Protein AF-A0A957PMR5-F1 (afdb_monomer)

pLDDT: mean 89.46, std 7.11, range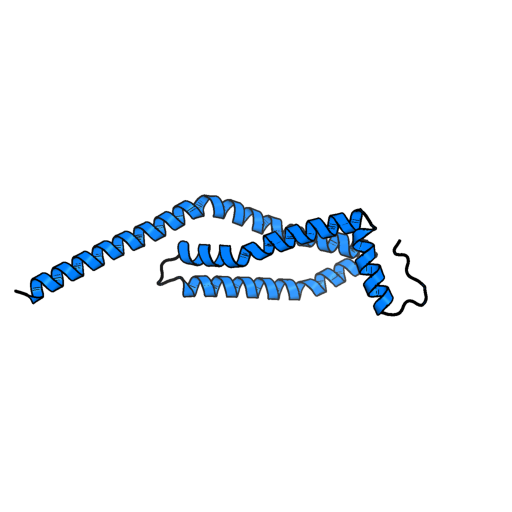 [51.88, 97.06]

Secondary structure (DSSP, 8-state):
-----TT--HHHHHHHHHHHHHH-HHHHHHHHHHHHHHHHHHTHHHHHHHHHHHHS-TTTHHHHHHHHHHHHHHHHHHHHHHHHHHHHHHHHHS-TTHHHHHHHHHHHTTHHHHHHHHHHHHHHHHHHHHHHHHHHHHHHHHHHHHHHHHHHHHT-

Mean predicted aligned error: 7.66 Å

Solvent-accessible surface area (backbone atoms only — not comparable to full-atom values): 8770 Å² total; per-residue (Å²): 129,85,91,69,64,97,80,59,50,73,69,52,51,52,50,50,52,60,52,44,34,77,72,35,70,71,48,34,51,53,49,52,53,48,50,54,51,51,54,58,57,64,53,47,62,64,51,53,53,53,50,51,56,49,54,37,57,82,93,46,35,66,60,53,52,49,50,53,52,50,54,52,50,51,51,51,51,52,51,60,64,45,45,62,57,53,48,54,53,31,63,75,76,33,62,87,71,55,25,57,57,51,51,56,56,57,58,53,55,67,47,52,62,53,49,54,51,49,62,54,46,65,75,47,46,66,60,46,29,51,52,40,48,54,53,52,52,54,52,51,56,50,55,52,51,52,51,54,51,54,53,58,58,73,78,106

Foldseek 3Di:
DQPDDPPDDPVRVVVSVVVCCVVDPVSVVVVVVVVVVVVVVVVCVVVVLVLLVLLDAPVCSVVVVVVVVVVVVVVVVVCVVCVVVLLVVLVVPDDPPVSVVVSVVVVVVVCVVVVVVVVVCVVCSVVSSVVNVVVVVVVVVVVVVVVVVVVVVVVD

Radius of gyration: 26.52 Å; Cα contacts (8 Å, |Δi|>4): 41; chains: 1; bounding box: 53×34×83 Å

Sequence (156 aa):
EFLLPADANKAQLVWATILGVFTHRWVLLAWIVSLLGFGLLSLDVPNRSALLSDLNQPEHRGTVAGMNTLLAGVGLAAGNGLTGLAQTYLLTNFAAPTNYAVGLAVFQLFFIPAGLFYARMIRTTPHDIARARRTLTRRAEQSVTERITDEYIAVK

Structure (mmCIF, N/CA/C/O backbone):
data_AF-A0A957PMR5-F1
#
_entry.id   AF-A0A957PMR5-F1
#
loop_
_atom_site.group_PDB
_atom_site.id
_atom_site.type_symbol
_atom_site.label_atom_id
_atom_site.label_alt_id
_atom_site.label_comp_id
_atom_site.label_asym_id
_atom_site.label_entity_id
_atom_site.label_seq_id
_atom_site.pdbx_PDB_ins_code
_atom_site.Cartn_x
_atom_site.Cartn_y
_atom_site.Cartn_z
_atom_site.occupancy
_atom_site.B_iso_or_equiv
_atom_site.auth_seq_id
_atom_site.auth_comp_id
_atom_site.auth_asym_id
_atom_site.auth_atom_id
_atom_site.pdbx_PDB_model_num
ATOM 1 N N . GLU A 1 1 ? 13.563 11.046 -30.181 1.00 51.88 1 GLU A N 1
ATOM 2 C CA . GLU A 1 1 ? 14.959 10.823 -29.764 1.00 51.88 1 GLU A CA 1
ATOM 3 C C . GLU A 1 1 ? 15.404 12.019 -28.949 1.00 51.88 1 GLU A C 1
ATOM 5 O O . GLU A 1 1 ? 15.106 13.142 -29.343 1.00 51.88 1 GLU A O 1
ATOM 10 N N . PHE A 1 2 ? 16.032 11.786 -27.797 1.00 58.91 2 PHE A N 1
ATOM 11 C CA . PHE A 1 2 ? 16.649 12.863 -27.028 1.00 58.91 2 PHE A CA 1
ATOM 12 C C . PHE A 1 2 ? 17.837 13.397 -27.834 1.00 58.91 2 PHE A C 1
ATOM 14 O O . PHE A 1 2 ? 18.719 12.627 -28.206 1.00 58.91 2 PHE A O 1
ATOM 21 N N . LEU A 1 3 ? 17.851 14.698 -28.121 1.00 57.41 3 LEU A N 1
ATOM 22 C CA . LEU A 1 3 ? 18.981 15.361 -28.770 1.00 57.41 3 LEU A CA 1
ATOM 23 C C . LEU A 1 3 ? 20.125 15.469 -27.757 1.00 57.41 3 LEU A C 1
ATOM 25 O O . LEU A 1 3 ? 20.222 16.448 -27.021 1.00 57.41 3 LEU A O 1
ATOM 29 N N . LEU A 1 4 ? 20.949 14.428 -27.672 1.00 63.91 4 LEU A N 1
ATOM 30 C CA . LEU A 1 4 ? 22.149 14.421 -26.845 1.00 63.91 4 LEU A CA 1
ATOM 31 C C . LEU A 1 4 ? 23.379 14.613 -27.742 1.00 63.91 4 LEU A C 1
ATOM 33 O O . LEU A 1 4 ? 23.613 13.778 -28.617 1.00 63.91 4 LEU A O 1
ATOM 37 N N . PRO A 1 5 ? 24.166 15.689 -27.547 1.00 64.19 5 PRO A N 1
ATOM 38 C CA . PRO A 1 5 ? 25.495 15.804 -28.140 1.00 64.19 5 PRO A CA 1
ATOM 39 C C . PRO A 1 5 ? 26.370 14.619 -27.708 1.00 64.19 5 PRO A C 1
ATOM 41 O O . PRO A 1 5 ? 26.310 14.198 -26.551 1.00 64.19 5 PRO A O 1
ATOM 44 N N . ALA A 1 6 ? 27.184 14.082 -28.620 1.00 68.12 6 ALA A N 1
ATOM 45 C CA . ALA A 1 6 ? 28.028 12.906 -28.370 1.00 68.12 6 ALA A CA 1
ATOM 46 C C . ALA A 1 6 ? 29.094 13.130 -27.270 1.00 68.12 6 ALA A C 1
ATOM 48 O O . ALA A 1 6 ? 29.640 12.174 -26.726 1.00 68.12 6 ALA A O 1
ATOM 49 N N . ASP A 1 7 ? 29.354 14.389 -26.926 1.00 77.00 7 ASP A N 1
ATOM 50 C CA . ASP A 1 7 ? 30.342 14.910 -25.982 1.00 77.00 7 ASP A CA 1
ATOM 51 C C . ASP A 1 7 ? 29.705 15.619 -24.764 1.00 77.00 7 ASP A C 1
ATOM 53 O O . ASP A 1 7 ? 30.360 16.387 -24.057 1.00 77.00 7 ASP A O 1
ATOM 57 N N . ALA A 1 8 ? 28.420 15.360 -24.488 1.00 76.56 8 ALA A N 1
ATOM 58 C CA . ALA A 1 8 ? 27.688 16.031 -23.418 1.00 76.56 8 ALA A CA 1
ATOM 59 C C . ALA A 1 8 ? 28.270 15.757 -22.016 1.00 76.56 8 ALA A C 1
ATOM 61 O O . ALA A 1 8 ? 28.356 14.617 -21.552 1.00 76.56 8 ALA A O 1
ATOM 62 N N . ASN A 1 9 ? 28.582 16.826 -21.277 1.00 86.06 9 ASN A N 1
ATOM 63 C CA . ASN A 1 9 ? 28.934 16.729 -19.860 1.00 86.06 9 ASN A CA 1
ATOM 64 C C . ASN A 1 9 ? 27.691 16.364 -19.017 1.00 86.06 9 ASN A C 1
ATOM 66 O O . ASN A 1 9 ? 26.553 16.641 -19.399 1.00 86.06 9 ASN A O 1
ATOM 70 N N . LYS A 1 10 ? 27.886 15.807 -17.814 1.00 85.38 10 LYS A N 1
ATOM 71 C CA . LYS A 1 10 ? 26.819 15.371 -16.890 1.00 85.38 10 LYS A CA 1
ATOM 72 C C . LYS A 1 10 ? 25.743 16.439 -16.669 1.00 85.38 10 LYS A C 1
ATOM 74 O O . LYS A 1 10 ? 24.560 16.119 -16.649 1.00 85.38 10 LYS A O 1
ATOM 79 N N . ALA A 1 11 ? 26.140 17.707 -16.546 1.00 86.19 11 ALA A N 1
ATOM 80 C CA . ALA A 1 11 ? 25.206 18.821 -16.379 1.00 86.19 11 ALA A CA 1
ATOM 81 C C . ALA A 1 11 ? 24.303 19.025 -17.609 1.00 86.19 11 ALA A C 1
ATOM 83 O O . ALA A 1 11 ? 23.101 19.240 -17.468 1.00 86.19 11 ALA A O 1
ATOM 84 N N . GLN A 1 12 ? 24.865 18.901 -18.814 1.00 85.62 12 GLN A N 1
ATOM 85 C CA . GLN A 1 12 ? 24.111 19.000 -20.065 1.00 85.62 12 GLN A CA 1
ATOM 86 C C . GLN A 1 12 ? 23.160 17.811 -20.224 1.00 85.62 12 GLN A C 1
ATOM 88 O O . GLN A 1 12 ? 22.021 18.006 -20.632 1.00 85.62 12 GLN A O 1
ATOM 93 N N . LEU A 1 13 ? 23.585 16.607 -19.826 1.00 83.81 13 LEU A N 1
ATOM 94 C CA . LEU A 1 13 ? 22.738 15.412 -19.826 1.00 83.81 13 LEU A CA 1
ATOM 95 C C . LEU A 1 13 ? 21.521 15.578 -18.900 1.00 83.81 13 LEU A C 1
ATOM 97 O O . LEU A 1 13 ? 20.390 15.296 -19.297 1.00 83.81 13 LEU A O 1
ATOM 101 N N . VAL A 1 14 ? 21.740 16.072 -17.676 1.00 87.44 14 VAL A N 1
ATOM 102 C CA . VAL A 1 14 ? 20.664 16.341 -16.709 1.00 87.44 14 VAL A CA 1
ATOM 103 C C . VAL A 1 14 ? 19.693 17.378 -17.267 1.00 87.44 14 VAL A C 1
ATOM 105 O O . VAL A 1 14 ? 18.486 17.145 -17.276 1.00 87.44 14 VAL A O 1
ATOM 108 N N . TRP A 1 15 ? 20.207 18.494 -17.788 1.00 88.00 15 TRP A N 1
ATOM 109 C CA . TRP A 1 15 ? 19.365 19.560 -18.325 1.00 88.00 15 TRP A CA 1
ATOM 110 C C . TRP A 1 15 ? 18.567 19.117 -19.556 1.00 88.00 15 TRP A C 1
ATOM 112 O O . TRP A 1 15 ? 17.364 19.364 -19.635 1.00 88.00 15 TRP A O 1
ATOM 122 N N . ALA A 1 16 ? 19.202 18.390 -20.479 1.00 85.56 16 ALA A N 1
ATOM 123 C CA . ALA A 1 16 ? 18.539 17.812 -21.643 1.00 85.56 16 ALA A CA 1
ATOM 124 C C . ALA A 1 16 ? 17.449 16.808 -21.240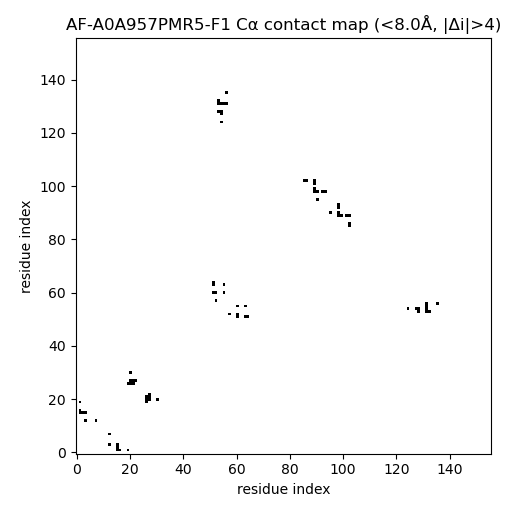 1.00 85.56 16 ALA A C 1
ATOM 126 O O . ALA A 1 16 ? 16.387 16.773 -21.860 1.00 85.56 16 ALA A O 1
ATOM 127 N N . THR A 1 17 ? 17.673 16.038 -20.170 1.00 84.56 17 THR A N 1
ATOM 128 C CA . THR A 1 17 ? 16.670 15.110 -19.631 1.00 84.56 17 THR A CA 1
ATOM 129 C C . THR A 1 17 ? 15.464 15.863 -19.073 1.00 84.56 17 THR A C 1
ATOM 131 O O . THR A 1 17 ? 14.332 15.542 -19.428 1.00 84.56 17 THR A O 1
ATOM 134 N N . ILE A 1 18 ? 15.697 16.900 -18.259 1.00 87.50 18 ILE A N 1
ATOM 135 C CA . ILE A 1 18 ? 14.636 17.738 -17.675 1.00 87.50 18 ILE A CA 1
ATOM 136 C C . ILE A 1 18 ? 13.812 18.407 -18.776 1.00 87.50 18 ILE A C 1
ATOM 138 O O . ILE A 1 18 ? 12.589 18.299 -18.779 1.00 87.50 18 ILE A O 1
ATOM 142 N N . LEU A 1 19 ? 14.468 19.060 -19.738 1.00 87.62 19 LEU A N 1
ATOM 143 C CA . LEU A 1 19 ? 13.774 19.698 -20.856 1.00 87.62 19 LEU A CA 1
ATOM 144 C C . LEU A 1 19 ? 13.020 18.679 -21.716 1.00 87.62 19 LEU A C 1
ATOM 146 O O . LEU A 1 19 ? 11.903 18.952 -22.153 1.00 87.62 19 LEU A O 1
ATOM 150 N N . GLY A 1 20 ? 13.596 17.493 -21.916 1.00 85.50 20 GLY A N 1
ATOM 151 C CA . GLY A 1 20 ? 12.980 16.416 -22.684 1.00 85.50 20 GLY A CA 1
ATOM 152 C C . GLY A 1 20 ? 11.653 15.914 -22.116 1.00 85.50 20 GLY A C 1
ATOM 153 O O . GLY A 1 20 ? 10.801 15.462 -22.881 1.00 85.50 20 GLY A O 1
ATOM 154 N N . VAL A 1 21 ? 11.429 16.054 -20.803 1.00 87.50 21 VAL A N 1
ATOM 155 C CA . VAL A 1 21 ? 10.124 15.769 -20.184 1.00 87.50 21 VAL A CA 1
ATOM 156 C C . VAL A 1 21 ? 9.036 16.682 -20.748 1.00 87.50 21 VAL A C 1
ATOM 158 O O . VAL A 1 21 ? 7.930 16.218 -21.011 1.00 87.50 21 VAL A O 1
ATOM 161 N N . PHE A 1 22 ? 9.347 17.959 -20.979 1.00 88.12 22 PHE A N 1
ATOM 162 C CA . PHE A 1 22 ? 8.376 18.954 -21.443 1.00 88.12 22 PHE A CA 1
ATOM 163 C C . PHE A 1 22 ? 8.227 19.001 -22.968 1.00 88.12 22 PHE A C 1
ATOM 165 O O . PHE A 1 22 ? 7.192 19.437 -23.467 1.00 88.12 22 PHE A O 1
ATOM 172 N N . THR A 1 23 ? 9.228 18.546 -23.725 1.00 87.62 23 THR A N 1
ATOM 173 C CA . THR A 1 23 ? 9.193 18.573 -25.197 1.00 87.62 23 THR A CA 1
ATOM 174 C C . THR A 1 23 ? 8.584 17.310 -25.809 1.00 87.62 23 THR A C 1
ATOM 176 O O . THR A 1 23 ? 7.966 17.377 -26.875 1.00 87.62 23 THR A O 1
ATOM 179 N N . HIS A 1 24 ? 8.691 16.154 -25.147 1.00 87.44 24 HIS A N 1
ATOM 180 C CA . HIS A 1 24 ? 8.120 14.900 -25.638 1.00 87.44 24 HIS A CA 1
ATOM 181 C C . HIS A 1 24 ? 6.749 14.604 -25.020 1.00 87.44 24 HIS A C 1
ATOM 183 O O . HIS A 1 24 ? 6.640 14.260 -23.847 1.00 87.44 24 HIS A O 1
ATOM 189 N N . ARG A 1 25 ? 5.692 14.632 -25.849 1.00 89.62 25 ARG A N 1
ATOM 190 C CA . ARG A 1 25 ? 4.285 14.442 -25.427 1.00 89.62 25 ARG A CA 1
ATOM 191 C C . ARG A 1 25 ? 4.052 13.188 -24.576 1.00 89.62 25 ARG A C 1
ATOM 193 O O . ARG A 1 25 ? 3.360 13.257 -23.569 1.00 89.62 25 ARG A O 1
ATOM 200 N N . TRP A 1 26 ? 4.640 12.055 -24.958 1.00 87.31 26 TRP A N 1
ATOM 201 C CA . TRP A 1 26 ? 4.498 10.799 -24.212 1.00 87.31 26 TRP A CA 1
ATOM 202 C C . TRP A 1 26 ? 5.185 10.835 -22.844 1.00 87.31 26 TRP A C 1
ATOM 204 O O . TRP A 1 26 ? 4.637 10.318 -21.874 1.00 87.31 26 TRP A O 1
ATOM 214 N N . VAL A 1 27 ? 6.352 11.479 -22.753 1.00 87.50 27 VAL A N 1
ATOM 215 C CA . VAL A 1 27 ? 7.092 11.624 -21.491 1.00 87.50 27 VAL A CA 1
ATOM 216 C C . VAL A 1 27 ? 6.361 12.592 -20.565 1.00 87.50 27 VAL A C 1
ATOM 218 O O . VAL A 1 27 ? 6.204 12.295 -19.384 1.00 87.50 27 VAL A O 1
ATOM 221 N N . LEU A 1 28 ? 5.827 13.689 -21.107 1.00 89.75 28 LEU A N 1
ATOM 222 C CA . LEU A 1 28 ? 4.995 14.631 -20.364 1.00 89.75 28 LEU A CA 1
ATOM 223 C C . LEU A 1 28 ? 3.752 13.948 -19.778 1.00 89.75 28 LEU A C 1
ATOM 225 O O . LEU A 1 28 ? 3.452 14.126 -18.601 1.00 89.75 28 LEU A O 1
ATOM 229 N N . LEU A 1 29 ? 3.048 13.135 -20.575 1.00 92.62 29 LEU A N 1
ATOM 230 C CA . LEU A 1 29 ? 1.892 12.368 -20.101 1.00 92.62 29 LEU A CA 1
ATOM 231 C C . LEU A 1 29 ? 2.278 11.402 -18.975 1.00 92.62 29 LEU A C 1
ATOM 233 O O . LEU A 1 29 ? 1.623 11.390 -17.934 1.00 92.62 29 LEU A O 1
ATOM 237 N N . ALA A 1 30 ? 3.355 10.632 -19.151 1.00 89.62 30 ALA A N 1
ATOM 238 C CA . ALA A 1 30 ? 3.851 9.726 -18.117 1.00 89.62 30 ALA A CA 1
ATOM 239 C C . ALA A 1 30 ? 4.243 10.475 -16.832 1.00 89.62 30 ALA A C 1
ATOM 241 O O . ALA A 1 30 ? 3.969 9.998 -15.730 1.00 89.62 30 ALA A O 1
ATOM 242 N N . TRP A 1 31 ? 4.831 11.667 -16.960 1.00 92.31 31 TRP A N 1
ATOM 243 C CA . TRP A 1 31 ? 5.182 12.525 -15.832 1.00 92.31 31 TRP A CA 1
ATOM 244 C C . TRP A 1 31 ? 3.945 13.047 -15.091 1.00 92.31 31 TRP A C 1
ATOM 246 O O . TRP A 1 31 ? 3.888 12.932 -13.870 1.00 92.31 31 TRP A O 1
ATOM 256 N N . ILE A 1 32 ? 2.919 13.528 -15.802 1.00 95.19 32 ILE A N 1
ATOM 257 C CA . ILE A 1 32 ? 1.649 13.964 -15.193 1.00 95.19 32 ILE A CA 1
ATOM 258 C C . ILE A 1 32 ? 0.982 12.802 -14.447 1.00 95.19 32 ILE A C 1
ATOM 260 O O . ILE A 1 32 ? 0.580 12.958 -13.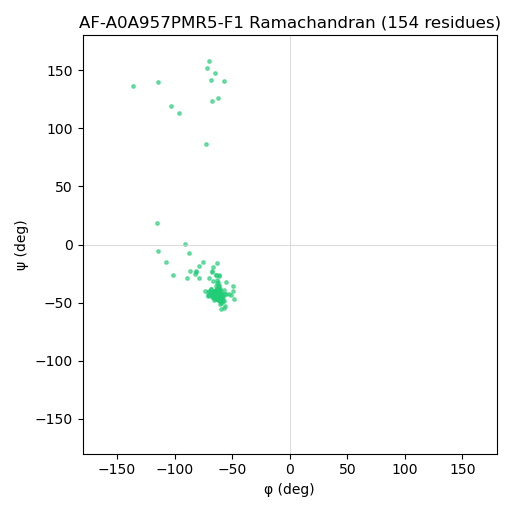296 1.00 95.19 32 ILE A O 1
ATOM 264 N N . VAL A 1 33 ? 0.898 11.622 -15.069 1.00 93.81 33 VAL A N 1
ATOM 265 C CA . VAL A 1 33 ? 0.339 10.422 -14.424 1.00 93.81 33 VAL A CA 1
ATOM 266 C C . VAL A 1 33 ? 1.142 10.051 -13.177 1.00 93.81 33 VAL A C 1
ATOM 268 O O . VAL A 1 33 ? 0.554 9.742 -12.143 1.00 93.81 33 VAL A O 1
ATOM 271 N N . SER A 1 34 ? 2.472 10.136 -13.244 1.00 91.69 34 SER A N 1
ATOM 272 C CA . SER A 1 34 ? 3.346 9.865 -12.100 1.00 91.69 34 SER A CA 1
ATOM 273 C C . SER A 1 34 ? 3.140 10.873 -10.969 1.00 91.69 34 SER A C 1
ATOM 275 O O . SER A 1 34 ? 3.086 10.470 -9.811 1.00 91.69 34 SER A O 1
ATOM 277 N N . LEU A 1 35 ? 2.963 12.162 -11.278 1.00 94.06 35 LEU A N 1
ATOM 278 C CA . LEU A 1 35 ? 2.650 13.191 -10.283 1.00 94.06 35 LEU A CA 1
ATOM 279 C C . LEU A 1 35 ? 1.313 12.931 -9.590 1.00 94.06 35 LEU A C 1
ATOM 281 O O . LEU A 1 35 ? 1.235 13.007 -8.366 1.00 94.06 35 LEU A O 1
ATOM 285 N N . LEU A 1 36 ? 0.272 12.602 -10.358 1.00 95.00 36 LEU A N 1
ATOM 286 C CA . LEU A 1 36 ? -1.039 12.264 -9.805 1.00 95.00 36 LEU A CA 1
ATOM 287 C C . LEU A 1 36 ? -0.955 11.012 -8.926 1.00 95.00 36 LEU A C 1
ATOM 289 O O . LEU A 1 36 ? -1.460 11.011 -7.806 1.00 95.00 36 LEU A O 1
ATOM 293 N N . GLY A 1 37 ? -0.270 9.971 -9.405 1.00 91.25 37 GLY A N 1
ATOM 294 C CA . GLY A 1 37 ? -0.033 8.747 -8.645 1.00 91.25 37 GLY A CA 1
ATOM 295 C C . GLY A 1 37 ? 0.720 9.013 -7.342 1.00 91.25 37 GLY A C 1
ATOM 296 O O . GLY A 1 37 ? 0.310 8.537 -6.287 1.00 91.25 37 GLY A O 1
ATOM 297 N N . PHE A 1 38 ? 1.770 9.834 -7.384 1.00 92.25 38 PHE A N 1
ATOM 298 C CA . PHE A 1 38 ? 2.532 10.218 -6.198 1.00 92.25 38 PHE A CA 1
ATOM 299 C C . PHE A 1 38 ? 1.692 11.039 -5.211 1.00 92.25 38 PHE A C 1
ATOM 301 O O . PHE A 1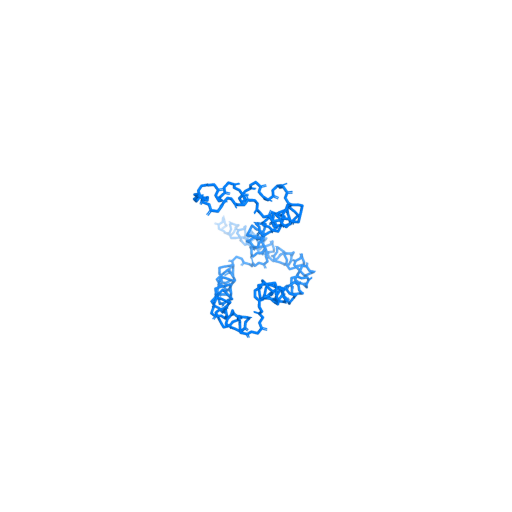 38 ? 1.737 10.798 -4.005 1.00 92.25 38 PHE A O 1
ATOM 308 N N . GLY A 1 39 ? 0.864 11.953 -5.722 1.00 92.00 39 GLY A N 1
ATOM 309 C CA . GLY A 1 39 ? -0.114 12.688 -4.926 1.00 92.00 39 GLY A CA 1
ATOM 310 C C . GLY A 1 39 ? -1.069 11.747 -4.188 1.00 92.00 39 GLY A C 1
ATOM 311 O O . GLY A 1 39 ? -1.222 11.865 -2.976 1.00 92.00 39 GLY A O 1
ATOM 312 N N . LEU A 1 40 ? -1.642 10.759 -4.880 1.00 89.81 40 LEU A N 1
ATOM 313 C CA . LEU A 1 40 ? -2.530 9.760 -4.272 1.00 89.81 40 LEU A CA 1
ATOM 314 C C . LEU A 1 40 ? -1.819 8.900 -3.221 1.00 89.81 40 LEU A C 1
ATOM 316 O O . LEU A 1 40 ? -2.376 8.667 -2.152 1.00 89.81 40 LEU A O 1
ATOM 320 N N . LEU A 1 41 ? -0.581 8.475 -3.488 1.00 89.94 41 LEU A N 1
ATOM 321 C CA . LEU A 1 41 ? 0.227 7.721 -2.526 1.00 89.94 41 LEU A CA 1
ATOM 322 C C . LEU A 1 41 ? 0.515 8.531 -1.257 1.00 89.94 41 LEU A C 1
ATOM 324 O O . LEU A 1 41 ? 0.512 7.976 -0.162 1.00 89.94 41 LEU A O 1
ATOM 328 N N . SER A 1 42 ? 0.711 9.847 -1.377 1.00 89.81 42 SER A N 1
ATOM 329 C CA . SER A 1 42 ? 0.956 10.711 -0.215 1.00 89.81 42 SER A CA 1
ATOM 330 C C . SER A 1 42 ? -0.230 10.778 0.757 1.00 89.81 42 SER A C 1
ATOM 332 O O . SER A 1 42 ? -0.034 10.986 1.955 1.00 89.81 42 SER A O 1
ATOM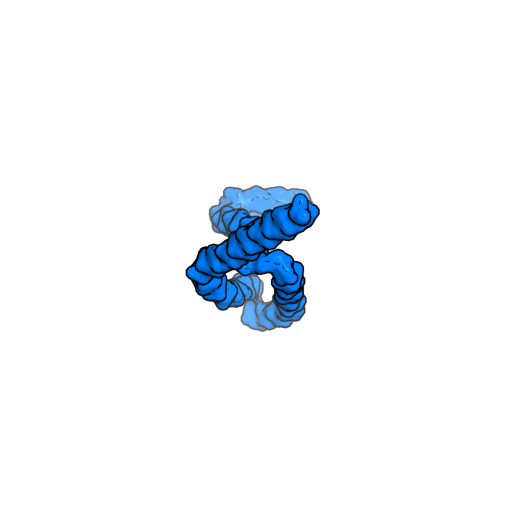 334 N N . LEU A 1 43 ? -1.454 10.546 0.267 1.00 90.75 43 LEU A N 1
ATOM 335 C CA . LEU A 1 43 ? -2.670 10.553 1.083 1.00 90.75 43 LEU A CA 1
ATOM 336 C C . LEU A 1 43 ? -2.820 9.289 1.943 1.00 90.75 43 LEU A C 1
ATOM 338 O O . LEU A 1 43 ? -3.622 9.285 2.878 1.00 90.75 43 LEU A O 1
ATOM 342 N N . ASP A 1 44 ? -2.067 8.223 1.662 1.00 88.69 44 ASP A N 1
ATOM 343 C CA . ASP A 1 44 ? -2.172 6.952 2.386 1.00 88.69 44 ASP A CA 1
ATOM 344 C C . ASP A 1 44 ? -1.771 7.088 3.859 1.00 88.69 44 ASP A C 1
ATOM 346 O O . ASP A 1 44 ? -2.500 6.662 4.754 1.00 88.69 44 ASP A O 1
ATOM 350 N N . VAL A 1 45 ? -0.638 7.742 4.129 1.00 87.62 45 VAL A N 1
ATOM 351 C CA . VAL A 1 45 ? -0.069 7.849 5.480 1.00 87.62 45 VAL A CA 1
ATOM 352 C C . VAL A 1 45 ? -1.046 8.477 6.489 1.00 87.62 45 VAL A C 1
ATOM 354 O O . VAL A 1 45 ? -1.305 7.835 7.516 1.00 87.62 45 VAL A O 1
ATOM 357 N N . PRO A 1 46 ? -1.620 9.678 6.251 1.00 89.31 46 PRO A N 1
ATOM 358 C CA . PRO A 1 46 ? -2.569 10.268 7.194 1.00 89.31 46 PRO A CA 1
ATOM 359 C C . PRO A 1 46 ? -3.866 9.454 7.306 1.00 89.31 46 PRO A C 1
ATOM 361 O O . PRO A 1 46 ? -4.354 9.235 8.417 1.00 89.31 46 PRO A O 1
ATOM 364 N N . ASN A 1 47 ? -4.394 8.941 6.191 1.00 92.19 47 ASN A N 1
ATOM 365 C CA . ASN A 1 47 ? -5.654 8.195 6.181 1.00 92.19 47 ASN A CA 1
ATOM 366 C C . ASN A 1 47 ? -5.548 6.868 6.935 1.00 92.19 47 ASN A C 1
ATOM 368 O O . ASN A 1 47 ? -6.424 6.527 7.729 1.00 92.19 47 ASN A O 1
ATOM 372 N N . ARG A 1 48 ? -4.456 6.129 6.735 1.00 90.19 48 ARG A N 1
ATOM 373 C CA . ARG A 1 48 ? -4.209 4.860 7.422 1.00 90.19 48 ARG A CA 1
ATOM 374 C C . ARG A 1 48 ? -4.063 5.055 8.929 1.00 90.19 48 ARG A C 1
ATOM 376 O O . ARG A 1 48 ? -4.594 4.251 9.692 1.00 90.19 48 ARG A O 1
ATOM 383 N N . SER A 1 49 ? -3.384 6.121 9.359 1.00 90.00 49 SER A N 1
ATOM 384 C CA . SER A 1 49 ? -3.245 6.450 10.784 1.00 90.00 49 SER A CA 1
ATOM 385 C C . SER A 1 49 ? -4.608 6.717 11.435 1.00 90.00 49 SER A C 1
ATOM 387 O O . SER A 1 49 ? -4.935 6.109 12.455 1.00 90.00 49 SER A O 1
ATOM 389 N N . ALA A 1 50 ? -5.443 7.540 10.791 1.00 92.06 50 ALA A N 1
ATOM 390 C CA . ALA A 1 50 ? -6.792 7.844 11.266 1.00 92.06 50 ALA A CA 1
ATOM 391 C C . ALA A 1 50 ? -7.701 6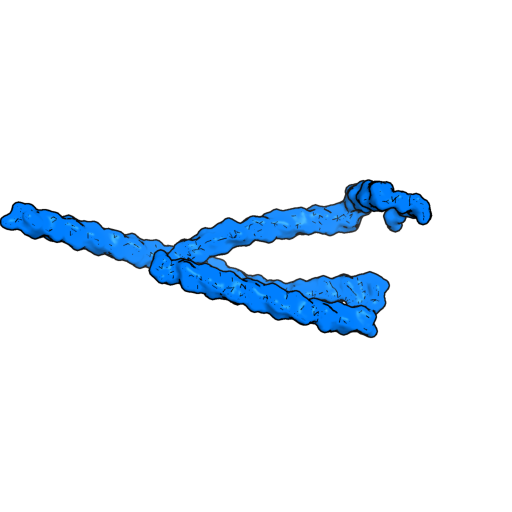.602 11.298 1.00 92.06 50 ALA A C 1
ATOM 393 O O . ALA A 1 50 ? -8.419 6.372 12.269 1.00 92.06 50 ALA A O 1
ATOM 394 N N . LEU A 1 51 ? -7.645 5.755 10.266 1.00 92.38 51 LEU A N 1
ATOM 395 C CA . LEU A 1 51 ? -8.418 4.511 10.229 1.00 92.38 51 LEU A CA 1
ATOM 396 C C . LEU A 1 51 ? -8.019 3.557 11.358 1.00 92.38 51 LEU A C 1
ATOM 398 O O . LEU A 1 51 ? -8.885 2.988 12.021 1.00 92.38 51 LEU A O 1
ATOM 402 N N . LEU A 1 52 ? -6.718 3.405 11.616 1.00 91.75 52 LEU A N 1
ATOM 403 C CA . LEU A 1 52 ? -6.225 2.552 12.696 1.00 91.75 52 LEU A CA 1
ATOM 404 C C . LEU A 1 52 ? -6.656 3.055 14.079 1.00 91.75 52 LEU A C 1
ATOM 406 O O . LEU A 1 52 ? -6.952 2.230 14.947 1.00 91.75 52 LEU A O 1
ATOM 410 N N . SER A 1 53 ? -6.727 4.371 14.300 1.00 91.94 53 SER A N 1
ATOM 411 C CA . SER A 1 53 ? -7.219 4.917 15.568 1.00 91.94 53 SER A CA 1
ATOM 412 C C . SER A 1 53 ? -8.732 4.784 15.727 1.00 91.94 53 SER A C 1
ATOM 414 O O . SER A 1 53 ? -9.199 4.467 16.823 1.00 91.94 53 SER A O 1
ATOM 416 N N . ASP A 1 54 ? -9.494 5.005 14.657 1.00 93.75 54 ASP A N 1
ATOM 417 C CA . ASP A 1 54 ? -10.958 5.050 14.713 1.00 93.75 54 ASP A CA 1
ATOM 418 C C . ASP A 1 54 ? -11.601 3.661 14.763 1.00 93.75 54 ASP A C 1
ATOM 420 O O . ASP A 1 54 ? -12.672 3.502 15.351 1.00 93.75 54 ASP A O 1
ATOM 424 N N . LEU A 1 55 ? -10.948 2.646 14.190 1.00 93.50 55 LEU A N 1
ATOM 425 C CA . LEU A 1 55 ? -11.452 1.270 14.179 1.00 93.50 55 LEU A CA 1
ATOM 426 C C . LEU A 1 55 ? -11.171 0.500 15.473 1.00 93.50 55 LEU A C 1
ATOM 428 O O . LEU A 1 55 ? -11.876 -0.460 15.779 1.00 93.50 55 LEU A O 1
ATOM 432 N N . ASN A 1 56 ? -10.152 0.898 16.236 1.00 93.38 56 ASN A N 1
ATOM 433 C CA . ASN A 1 56 ? -9.652 0.106 17.357 1.00 93.38 56 ASN A CA 1
ATOM 434 C C . ASN A 1 56 ? -9.884 0.794 18.703 1.00 93.38 56 ASN A C 1
ATOM 436 O O . ASN A 1 56 ? -9.673 2.003 18.859 1.00 93.38 56 ASN A O 1
ATOM 440 N N . GLN A 1 57 ? -10.259 -0.005 19.707 1.00 91.94 57 GLN A N 1
ATOM 441 C CA . GLN A 1 57 ? -10.345 0.481 21.082 1.00 91.94 57 GLN A CA 1
ATOM 442 C C . GLN A 1 57 ? -8.948 0.868 21.601 1.00 91.94 57 GLN A C 1
ATOM 444 O O . GLN A 1 57 ? -7.965 0.236 21.192 1.00 91.94 57 GLN A O 1
ATOM 449 N N . PRO A 1 58 ? -8.836 1.886 22.476 1.00 89.44 58 PRO A N 1
ATOM 450 C CA . PRO A 1 58 ? -7.556 2.388 22.975 1.00 89.44 58 PRO A CA 1
ATOM 451 C C . PRO A 1 58 ? -6.608 1.300 23.488 1.00 89.44 58 PRO A C 1
ATOM 453 O O . PRO A 1 58 ? -5.407 1.382 23.249 1.00 89.44 58 PRO A O 1
ATOM 456 N N . GLU A 1 59 ? -7.154 0.253 24.106 1.00 91.94 59 GLU A N 1
ATOM 457 C CA . GLU A 1 59 ? -6.422 -0.857 24.717 1.00 91.94 59 GLU A CA 1
ATOM 458 C C . GLU A 1 59 ? -5.684 -1.729 23.685 1.00 91.94 59 GLU A C 1
ATOM 460 O O . GLU A 1 59 ? -4.700 -2.385 24.016 1.00 91.94 59 GLU A O 1
ATOM 465 N N . HIS A 1 60 ? -6.125 -1.730 22.421 1.00 93.00 60 HIS A N 1
ATOM 466 C CA . HIS A 1 60 ? -5.565 -2.574 21.358 1.00 93.00 60 HIS A CA 1
ATOM 467 C C . HIS A 1 60 ? -4.863 -1.789 20.241 1.00 93.00 60 HIS A C 1
ATOM 469 O O . HIS A 1 60 ? -4.233 -2.395 19.370 1.00 93.00 60 HIS A O 1
ATOM 475 N N . ARG A 1 61 ? -4.920 -0.448 20.255 1.00 90.44 61 ARG A N 1
ATOM 476 C CA . ARG A 1 61 ? -4.346 0.404 19.192 1.00 90.44 61 ARG A CA 1
ATOM 477 C C . ARG A 1 61 ? -2.862 0.130 18.946 1.00 90.44 61 ARG A C 1
ATOM 479 O O . ARG A 1 61 ? -2.450 0.032 17.793 1.00 90.44 61 ARG A O 1
ATOM 486 N N . GLY A 1 62 ? -2.076 -0.045 20.011 1.00 90.25 62 GLY A N 1
ATOM 487 C CA . GLY A 1 62 ? -0.639 -0.327 19.913 1.00 90.25 62 GLY A CA 1
ATOM 488 C C . GLY A 1 62 ? -0.335 -1.672 19.249 1.00 90.25 62 GLY A C 1
ATOM 489 O O . GLY A 1 62 ? 0.510 -1.747 18.359 1.00 90.25 62 GLY A O 1
ATOM 490 N N . THR A 1 63 ? -1.066 -2.727 19.616 1.00 94.38 63 THR A N 1
ATOM 491 C CA . THR A 1 63 ? -0.891 -4.069 19.039 1.00 94.38 63 THR A CA 1
ATOM 492 C C . THR A 1 63 ? -1.241 -4.091 17.556 1.00 94.38 63 THR A C 1
ATOM 494 O O . THR A 1 63 ? -0.481 -4.635 16.756 1.00 94.38 63 THR A O 1
ATOM 497 N N . VAL A 1 64 ? -2.358 -3.468 17.168 1.00 94.00 64 VAL A N 1
ATOM 498 C CA . VAL A 1 64 ? -2.771 -3.415 15.758 1.00 94.00 64 VAL A CA 1
ATOM 499 C C . VAL A 1 64 ? -1.792 -2.576 14.935 1.00 94.00 64 VAL A C 1
ATOM 501 O O . VAL A 1 64 ? -1.411 -2.988 13.840 1.00 94.00 64 VAL A O 1
ATOM 504 N N . ALA A 1 65 ? -1.311 -1.448 15.470 1.00 92.00 65 ALA A N 1
ATOM 505 C CA . ALA A 1 65 ? -0.275 -0.649 14.819 1.00 92.00 65 ALA A CA 1
ATOM 506 C C . ALA A 1 65 ? 1.026 -1.448 14.619 1.00 92.00 65 ALA A C 1
ATOM 508 O O . ALA A 1 65 ? 1.592 -1.431 13.524 1.00 92.00 65 ALA A O 1
ATOM 509 N N . GLY A 1 66 ? 1.462 -2.196 15.638 1.00 94.12 66 GLY A N 1
ATOM 510 C CA . GLY A 1 66 ? 2.627 -3.080 15.561 1.00 94.12 66 GLY A CA 1
ATOM 511 C C . GLY A 1 66 ? 2.463 -4.189 14.520 1.00 94.12 66 GLY A C 1
ATOM 512 O O . GLY A 1 66 ? 3.358 -4.394 13.703 1.00 94.12 66 GLY A O 1
ATOM 513 N N . MET A 1 67 ? 1.301 -4.849 14.485 1.00 96.00 67 MET A N 1
ATOM 514 C CA . MET A 1 67 ? 0.984 -5.878 13.488 1.00 96.00 67 MET A CA 1
ATOM 515 C C . MET A 1 67 ? 1.026 -5.317 12.063 1.00 96.00 67 MET A C 1
ATOM 517 O O . MET A 1 67 ? 1.604 -5.922 11.164 1.00 96.00 67 MET A O 1
ATOM 521 N N . ASN A 1 68 ? 0.461 -4.128 11.859 1.00 92.88 68 ASN A N 1
ATOM 522 C CA . ASN A 1 68 ? 0.500 -3.437 10.576 1.00 92.88 68 ASN A CA 1
ATOM 523 C C . ASN A 1 68 ? 1.944 -3.122 10.136 1.00 92.88 68 ASN A C 1
ATOM 525 O O . ASN A 1 68 ? 2.295 -3.359 8.982 1.00 92.88 68 ASN A O 1
ATOM 529 N N . THR 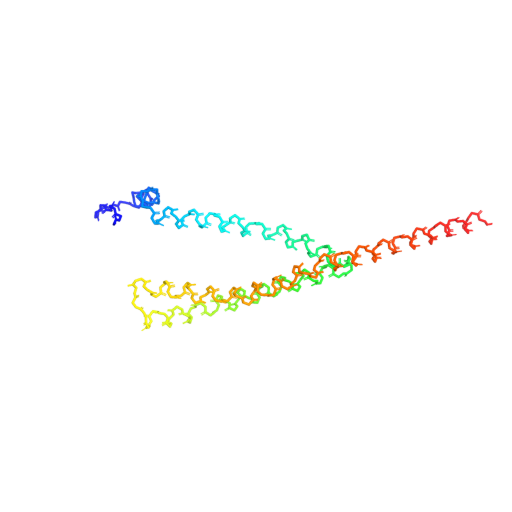A 1 69 ? 2.804 -2.656 11.046 1.00 94.62 69 THR A N 1
ATOM 530 C CA . THR A 1 69 ? 4.227 -2.418 10.741 1.00 94.62 69 THR A CA 1
ATOM 531 C C . THR A 1 69 ? 4.972 -3.717 10.437 1.00 94.62 69 THR A C 1
ATOM 533 O O . THR A 1 69 ? 5.756 -3.760 9.491 1.00 94.62 69 THR A O 1
ATOM 536 N N . LEU A 1 70 ? 4.706 -4.787 11.191 1.00 97.06 70 LEU A N 1
ATOM 537 C CA . LEU A 1 70 ? 5.305 -6.100 10.962 1.00 97.06 70 LEU A CA 1
ATOM 538 C C . LEU A 1 70 ? 4.952 -6.636 9.571 1.00 97.06 70 LEU A C 1
ATOM 540 O O . LEU A 1 70 ? 5.845 -7.007 8.814 1.00 97.06 70 LEU A O 1
ATOM 544 N N . LEU A 1 71 ? 3.666 -6.636 9.215 1.00 95.19 71 LEU A N 1
ATOM 545 C CA . LEU A 1 71 ? 3.195 -7.108 7.911 1.00 95.19 71 LEU A CA 1
ATOM 546 C C . LEU A 1 71 ? 3.772 -6.275 6.761 1.00 95.19 71 LEU A C 1
ATOM 548 O O . LEU A 1 71 ? 4.197 -6.840 5.754 1.00 95.19 71 LEU A O 1
ATOM 552 N N . ALA A 1 72 ? 3.853 -4.951 6.925 1.00 92.75 72 ALA A N 1
ATOM 553 C CA . ALA A 1 72 ? 4.507 -4.080 5.951 1.00 92.75 72 ALA A CA 1
ATOM 554 C C . ALA A 1 72 ? 5.999 -4.420 5.793 1.00 92.75 72 ALA A C 1
ATOM 556 O O . ALA A 1 72 ? 6.496 -4.518 4.672 1.00 92.75 72 ALA A O 1
ATOM 557 N N . GLY A 1 73 ? 6.703 -4.661 6.904 1.00 96.31 73 GLY A N 1
ATOM 558 C CA . GLY A 1 73 ? 8.105 -5.075 6.902 1.00 96.31 73 GLY A CA 1
ATOM 559 C C . GLY A 1 73 ? 8.327 -6.418 6.204 1.00 96.31 73 GLY A C 1
ATOM 560 O O . GLY A 1 73 ? 9.220 -6.530 5.368 1.00 96.31 73 GLY A O 1
ATOM 561 N N . VAL A 1 74 ? 7.480 -7.415 6.481 1.00 96.81 74 VAL A N 1
ATOM 562 C CA . VAL A 1 74 ? 7.512 -8.722 5.803 1.00 96.81 74 VAL A CA 1
ATOM 563 C C . VAL A 1 74 ? 7.286 -8.560 4.301 1.00 96.81 74 VAL A C 1
ATOM 565 O O . VAL A 1 74 ? 8.037 -9.128 3.511 1.00 96.81 74 VAL A O 1
ATOM 568 N N . GLY A 1 75 ? 6.298 -7.756 3.897 1.00 93.12 75 GLY A N 1
ATOM 569 C CA . GLY A 1 75 ? 6.023 -7.478 2.487 1.00 93.12 75 GLY A CA 1
ATOM 570 C C . GLY A 1 75 ? 7.209 -6.827 1.774 1.00 93.12 75 GLY A C 1
ATOM 571 O O . GLY A 1 75 ? 7.592 -7.269 0.692 1.00 93.12 75 GLY A O 1
ATOM 572 N N . LEU A 1 76 ? 7.839 -5.830 2.402 1.00 93.38 76 LEU A N 1
ATOM 573 C CA . LEU A 1 76 ? 9.036 -5.173 1.869 1.00 93.38 76 LEU A CA 1
ATOM 574 C C . LEU A 1 76 ? 10.225 -6.134 1.764 1.00 93.38 76 LEU A C 1
ATOM 576 O O . LEU A 1 76 ? 10.904 -6.155 0.740 1.00 93.38 76 LEU A O 1
ATOM 580 N N . ALA A 1 77 ? 10.467 -6.945 2.794 1.00 95.69 77 ALA A N 1
ATOM 581 C CA . ALA A 1 77 ? 11.556 -7.917 2.798 1.00 95.69 77 ALA A CA 1
ATOM 582 C C . ALA A 1 77 ? 11.364 -8.981 1.709 1.00 95.69 77 ALA A C 1
ATOM 584 O O . ALA A 1 77 ? 12.284 -9.245 0.935 1.00 95.69 77 ALA A O 1
ATOM 585 N N . ALA A 1 78 ? 10.158 -9.544 1.604 1.00 93.12 78 ALA A N 1
ATOM 586 C CA . ALA A 1 78 ? 9.820 -10.519 0.574 1.00 93.12 78 ALA A CA 1
ATOM 587 C C . ALA A 1 78 ? 9.922 -9.910 -0.835 1.00 93.12 78 ALA A C 1
ATOM 589 O O . ALA A 1 78 ? 10.549 -10.498 -1.713 1.00 93.12 78 ALA A O 1
ATOM 590 N N . GLY A 1 79 ? 9.372 -8.711 -1.046 1.00 90.56 79 GLY A N 1
ATOM 591 C CA . GLY A 1 79 ? 9.428 -8.011 -2.331 1.00 90.56 79 GLY A CA 1
ATOM 592 C C . GLY A 1 79 ? 10.859 -7.708 -2.778 1.00 90.56 79 GLY A C 1
ATOM 593 O O . GLY A 1 79 ? 11.249 -8.049 -3.897 1.00 90.56 79 GLY A O 1
ATOM 594 N N . ASN A 1 80 ? 11.678 -7.143 -1.889 1.00 91.62 80 ASN A N 1
ATOM 595 C CA . ASN A 1 80 ? 13.081 -6.855 -2.191 1.00 91.62 80 ASN A CA 1
ATOM 596 C C . ASN A 1 80 ? 13.885 -8.140 -2.434 1.00 91.62 80 ASN A C 1
ATOM 598 O O . ASN A 1 80 ? 14.671 -8.195 -3.379 1.00 91.62 80 ASN A O 1
ATOM 602 N N . GLY A 1 81 ? 13.648 -9.191 -1.642 1.00 90.31 81 GLY A N 1
ATOM 603 C CA . GLY A 1 81 ? 14.307 -10.487 -1.817 1.00 90.31 81 GLY A CA 1
ATOM 604 C C . GLY A 1 81 ? 13.974 -11.159 -3.153 1.00 90.31 81 GLY A C 1
ATOM 605 O O . GLY A 1 81 ? 14.851 -11.733 -3.794 1.00 90.31 81 GLY A O 1
ATOM 606 N N . LEU A 1 82 ? 12.726 -11.046 -3.616 1.00 89.69 82 LEU A N 1
ATOM 607 C CA . LEU A 1 82 ? 12.275 -11.649 -4.875 1.00 89.69 82 LEU A CA 1
ATOM 608 C C . LEU A 1 82 ? 12.641 -10.821 -6.116 1.00 89.69 82 LEU A C 1
ATOM 610 O O . LEU A 1 82 ? 12.749 -11.385 -7.206 1.00 89.69 82 LEU A O 1
ATOM 614 N N . THR A 1 83 ? 12.873 -9.512 -5.971 1.00 89.38 83 THR A N 1
ATOM 615 C CA . THR A 1 83 ? 13.181 -8.613 -7.100 1.00 89.38 83 THR A CA 1
ATOM 616 C C . THR A 1 83 ? 14.396 -9.081 -7.908 1.00 89.38 83 THR A C 1
ATOM 618 O O . THR A 1 83 ? 14.339 -9.086 -9.135 1.00 89.38 83 THR A O 1
ATOM 621 N N . GLY A 1 84 ? 15.472 -9.537 -7.256 1.00 86.50 84 GLY A N 1
ATOM 622 C CA . GLY A 1 84 ? 16.676 -10.005 -7.958 1.00 86.50 84 GLY A CA 1
ATOM 623 C C . GLY A 1 84 ? 16.435 -11.254 -8.817 1.00 86.50 84 GLY A C 1
ATOM 624 O O . GLY A 1 84 ? 16.921 -11.348 -9.949 1.00 86.50 84 GLY A O 1
ATOM 625 N N . LEU A 1 85 ? 15.622 -12.189 -8.316 1.00 89.75 85 LEU A N 1
ATOM 626 C CA . LEU A 1 85 ? 15.227 -13.390 -9.058 1.00 89.75 85 LEU A CA 1
ATOM 627 C C . LEU A 1 85 ? 14.328 -13.029 -10.244 1.00 89.75 85 LEU A C 1
ATOM 629 O O . LEU A 1 85 ? 14.567 -13.486 -11.362 1.00 89.75 85 LEU A O 1
ATOM 633 N N . ALA A 1 86 ? 13.342 -12.158 -10.017 1.00 90.06 86 ALA A N 1
ATOM 634 C CA . ALA A 1 86 ? 12.458 -11.665 -11.066 1.00 90.06 86 ALA A CA 1
ATOM 635 C C . ALA A 1 86 ? 13.242 -10.934 -12.167 1.00 90.06 86 ALA A C 1
ATOM 637 O O . ALA A 1 86 ? 13.016 -11.179 -13.350 1.00 90.06 86 ALA A O 1
ATOM 638 N N . GLN A 1 87 ? 14.209 -10.089 -11.802 1.00 88.06 87 GLN A N 1
ATOM 639 C CA . GLN A 1 87 ? 15.040 -9.370 -12.766 1.00 88.06 87 GLN A CA 1
ATOM 640 C C . GLN A 1 87 ? 15.913 -10.322 -13.590 1.00 88.06 87 GLN A C 1
ATOM 642 O O . GLN A 1 87 ? 15.980 -10.182 -14.809 1.00 88.06 87 GLN A O 1
ATOM 647 N N . THR A 1 88 ? 16.535 -11.316 -12.955 1.00 90.56 88 THR A N 1
ATOM 648 C CA . THR A 1 88 ? 17.343 -12.330 -13.655 1.00 90.56 88 THR A CA 1
ATOM 649 C C . THR A 1 88 ? 16.497 -13.110 -14.665 1.00 90.56 88 THR A C 1
ATOM 651 O O . THR A 1 88 ? 16.906 -13.312 -15.810 1.00 90.56 88 THR A O 1
ATOM 654 N N . TYR A 1 89 ? 15.278 -13.490 -14.278 1.00 91.62 89 TYR A N 1
ATOM 655 C CA . TYR A 1 89 ? 14.322 -14.137 -15.175 1.00 91.62 89 TYR A CA 1
ATOM 656 C C . TYR A 1 89 ? 13.913 -13.231 -16.351 1.00 91.62 89 TYR A C 1
ATOM 658 O O . TYR A 1 89 ? 13.895 -13.666 -17.501 1.00 91.62 89 TYR A O 1
ATOM 666 N N . LEU A 1 90 ? 13.636 -11.950 -16.099 1.00 91.81 90 LEU A N 1
ATOM 667 C CA . LEU A 1 90 ? 13.254 -11.003 -17.149 1.00 91.81 90 LEU A CA 1
ATOM 668 C C . LEU A 1 90 ? 14.392 -10.736 -18.142 1.00 91.81 90 LEU A C 1
ATOM 670 O O . LEU A 1 90 ? 14.144 -10.681 -19.343 1.00 91.81 90 LEU A O 1
ATOM 674 N N . LEU A 1 91 ? 15.631 -10.603 -17.662 1.00 90.88 91 LEU A N 1
ATOM 675 C CA . LEU A 1 91 ? 16.809 -10.369 -18.505 1.00 90.88 91 LEU A CA 1
ATOM 676 C C . LEU A 1 91 ? 17.136 -11.558 -19.415 1.00 90.88 91 LEU A C 1
ATOM 678 O O . LEU A 1 91 ? 17.657 -11.361 -20.508 1.00 90.88 91 LEU A O 1
ATOM 682 N N . THR A 1 92 ? 16.840 -12.781 -18.973 1.00 92.31 92 THR A N 1
ATOM 683 C CA . THR A 1 92 ? 17.111 -14.004 -19.746 1.00 92.31 92 THR A CA 1
ATOM 684 C C . THR A 1 92 ? 16.040 -14.305 -20.791 1.00 92.31 92 THR A C 1
ATOM 686 O O . THR A 1 92 ? 16.346 -14.940 -21.795 1.00 92.31 92 THR A O 1
ATOM 689 N N . ASN A 1 93 ? 14.805 -13.838 -20.587 1.00 91.88 93 ASN A N 1
ATOM 690 C CA . ASN A 1 93 ? 13.666 -14.171 -21.451 1.00 91.88 93 ASN A CA 1
ATOM 691 C C . ASN A 1 93 ? 13.197 -13.010 -22.345 1.00 91.88 93 ASN A C 1
ATOM 693 O O . ASN A 1 93 ? 12.463 -13.243 -23.303 1.00 91.88 93 ASN A O 1
ATOM 697 N N . PHE A 1 94 ? 13.606 -11.767 -22.069 1.00 91.38 94 PHE A N 1
ATOM 698 C CA . PHE A 1 94 ? 13.173 -10.590 -22.824 1.00 91.38 94 PHE A CA 1
ATOM 699 C C . PHE A 1 94 ? 14.340 -9.645 -23.137 1.00 91.38 94 PHE A C 1
ATOM 701 O O . PHE A 1 94 ? 15.144 -9.303 -22.269 1.00 91.38 94 PHE A O 1
ATOM 708 N N . ALA A 1 95 ? 14.393 -9.149 -24.376 1.00 90.06 95 ALA A N 1
ATOM 709 C CA . ALA A 1 95 ? 15.337 -8.106 -24.768 1.00 90.06 95 ALA A CA 1
ATOM 710 C C . ALA A 1 95 ? 14.951 -6.741 -24.167 1.00 90.06 95 ALA A C 1
ATOM 712 O O . ALA A 1 95 ? 13.773 -6.449 -23.931 1.00 90.06 95 ALA A O 1
ATOM 713 N N . ALA A 1 96 ? 15.942 -5.878 -23.941 1.00 86.06 96 ALA A N 1
ATOM 714 C CA . ALA A 1 96 ? 15.691 -4.485 -23.57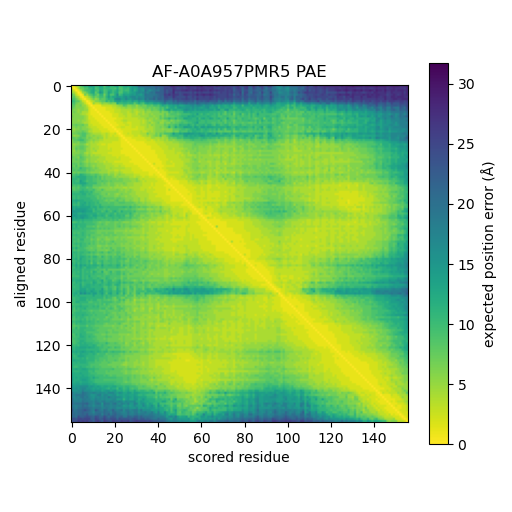9 1.00 86.06 96 ALA A CA 1
ATOM 715 C C . ALA A 1 96 ? 15.073 -3.721 -24.770 1.00 86.06 96 ALA A C 1
ATOM 717 O O . ALA A 1 96 ? 15.492 -3.956 -25.904 1.00 86.06 96 ALA A O 1
ATOM 718 N N . PRO A 1 97 ? 14.108 -2.802 -24.551 1.00 83.75 97 PRO A N 1
ATOM 719 C CA . PRO A 1 97 ? 13.552 -2.339 -23.268 1.00 83.75 97 PRO A CA 1
ATOM 720 C C . PRO A 1 97 ? 12.326 -3.135 -22.771 1.00 83.75 97 PRO A C 1
ATOM 722 O O . PRO A 1 97 ? 11.760 -2.818 -21.724 1.00 83.75 97 PRO A O 1
ATOM 725 N N . THR A 1 98 ? 11.885 -4.151 -23.518 1.00 88.38 98 THR A N 1
ATOM 726 C CA . THR A 1 98 ? 10.655 -4.914 -23.249 1.00 88.38 98 THR A CA 1
ATOM 727 C C . THR A 1 98 ? 10.691 -5.648 -21.908 1.00 88.38 98 THR A C 1
ATOM 729 O O . THR A 1 98 ? 9.665 -5.744 -21.240 1.00 88.38 98 THR A O 1
ATOM 732 N N . ASN A 1 99 ? 11.868 -6.101 -21.471 1.00 89.06 99 ASN A N 1
ATOM 733 C CA . ASN A 1 99 ? 12.077 -6.695 -20.146 1.00 89.06 99 ASN A CA 1
ATOM 734 C C . ASN A 1 99 ? 11.569 -5.811 -18.988 1.00 89.06 99 ASN A C 1
ATOM 736 O O . ASN A 1 99 ? 10.898 -6.313 -18.086 1.00 89.06 99 ASN A O 1
ATOM 740 N N . TYR A 1 100 ? 11.817 -4.501 -19.034 1.00 85.62 100 TYR A N 1
ATOM 741 C CA . TYR A 1 100 ? 11.336 -3.549 -18.032 1.00 85.62 100 TYR A CA 1
ATOM 742 C C . TYR A 1 100 ? 9.828 -3.339 -18.124 1.00 85.62 100 TYR A C 1
ATOM 744 O O . TYR A 1 100 ? 9.152 -3.326 -17.098 1.00 85.62 100 TYR A O 1
ATOM 752 N N . ALA A 1 101 ? 9.291 -3.205 -19.339 1.00 87.69 101 ALA A N 1
ATOM 753 C CA . ALA A 1 101 ? 7.857 -3.013 -19.541 1.00 87.69 101 ALA A CA 1
ATOM 754 C C . ALA A 1 101 ? 7.047 -4.214 -19.023 1.00 87.69 101 ALA A C 1
ATOM 756 O O . ALA A 1 101 ? 6.088 -4.036 -18.273 1.00 87.69 101 ALA A O 1
ATOM 757 N N . VAL A 1 102 ? 7.474 -5.435 -19.367 1.00 89.44 102 VAL A N 1
ATOM 758 C CA . VAL A 1 102 ? 6.852 -6.681 -18.897 1.00 89.44 102 VAL A CA 1
ATOM 759 C C . VAL A 1 102 ? 7.005 -6.823 -17.389 1.00 89.44 102 VAL A C 1
ATOM 761 O O . VAL A 1 102 ? 6.022 -7.108 -16.710 1.00 89.44 102 VAL A O 1
ATOM 764 N N . GLY A 1 103 ? 8.201 -6.572 -16.850 1.00 90.06 103 GLY A N 1
ATOM 765 C CA . GLY A 1 103 ? 8.440 -6.623 -15.411 1.00 90.06 103 GLY A CA 1
ATOM 766 C C . GLY A 1 103 ? 7.503 -5.701 -14.639 1.00 90.06 103 GLY A C 1
ATOM 767 O O . GLY A 1 103 ? 6.780 -6.158 -13.756 1.00 90.06 103 GLY A O 1
ATOM 768 N N . LEU A 1 104 ? 7.453 -4.421 -15.017 1.00 87.94 104 LEU A N 1
ATOM 769 C CA . LEU A 1 104 ? 6.559 -3.445 -14.397 1.00 87.94 104 LEU A CA 1
ATOM 770 C C . LEU A 1 104 ? 5.095 -3.882 -14.495 1.00 87.94 104 LEU A C 1
ATOM 772 O O . LEU A 1 104 ? 4.398 -3.833 -13.487 1.00 87.94 104 LEU A O 1
ATOM 776 N N . ALA A 1 105 ? 4.641 -4.350 -15.662 1.00 89.75 105 ALA A N 1
ATOM 777 C CA . ALA A 1 105 ? 3.263 -4.793 -15.866 1.00 89.75 105 ALA A CA 1
ATOM 778 C C . ALA A 1 105 ? 2.891 -6.003 -14.992 1.00 89.75 105 ALA A C 1
ATOM 780 O O . ALA A 1 105 ? 1.833 -6.002 -14.364 1.00 89.75 105 ALA A O 1
ATOM 781 N N . VAL A 1 106 ? 3.765 -7.009 -14.901 1.00 89.50 106 VAL A N 1
ATOM 782 C CA . VAL A 1 106 ? 3.548 -8.185 -14.046 1.00 89.50 106 VAL A CA 1
ATOM 783 C C . VAL A 1 106 ? 3.510 -7.779 -12.575 1.00 89.50 106 VAL A C 1
ATOM 785 O O . VAL A 1 106 ? 2.626 -8.227 -11.847 1.00 89.50 106 VAL A O 1
ATOM 788 N N . PHE A 1 107 ? 4.401 -6.884 -12.136 1.00 88.12 107 PHE A N 1
ATOM 789 C CA . PHE A 1 107 ? 4.377 -6.395 -10.758 1.00 88.12 107 PHE A CA 1
ATOM 790 C C . PHE A 1 107 ? 3.093 -5.627 -10.421 1.00 88.12 107 PHE A C 1
ATOM 792 O O . PHE A 1 107 ? 2.616 -5.723 -9.289 1.00 88.12 107 PHE A O 1
ATOM 799 N N . GLN A 1 108 ? 2.473 -4.943 -11.392 1.00 89.88 108 GLN A N 1
ATOM 800 C CA . GLN A 1 108 ? 1.170 -4.310 -11.166 1.00 89.88 108 GLN A CA 1
ATOM 801 C C . GLN A 1 108 ? 0.070 -5.322 -10.812 1.00 89.88 108 GLN A C 1
ATOM 803 O O . GLN A 1 108 ? -0.866 -4.978 -10.092 1.00 89.88 108 GLN A O 1
ATOM 808 N N . LEU A 1 109 ? 0.176 -6.585 -11.243 1.00 90.12 109 LEU A N 1
ATOM 809 C CA . LEU A 1 109 ? -0.833 -7.605 -10.936 1.00 90.12 109 LEU A CA 1
ATOM 810 C C . LEU A 1 109 ? -0.935 -7.898 -9.433 1.00 90.12 109 LEU A C 1
ATOM 812 O O . LEU A 1 109 ? -2.017 -8.242 -8.959 1.00 90.12 109 LEU A O 1
ATOM 816 N N . PHE A 1 110 ? 0.137 -7.690 -8.659 1.00 88.75 110 PHE A N 1
ATOM 817 C CA . PHE A 1 110 ? 0.096 -7.832 -7.199 1.00 88.75 110 PHE A CA 1
ATOM 818 C C . PHE A 1 110 ? -0.794 -6.783 -6.515 1.00 88.75 110 PHE A C 1
ATOM 820 O O . PHE A 1 110 ? -1.260 -7.014 -5.399 1.00 88.75 110 PHE A O 1
ATOM 827 N N . PHE A 1 111 ? -1.109 -5.670 -7.185 1.00 88.69 111 PHE A N 1
ATOM 828 C CA . PHE A 1 111 ? -2.048 -4.675 -6.664 1.00 88.69 111 PHE A CA 1
ATOM 829 C C . PHE A 1 111 ? -3.514 -5.079 -6.842 1.00 88.69 111 PHE A C 1
ATOM 831 O O . PHE A 1 111 ? -4.371 -4.558 -6.130 1.00 88.69 111 PHE A O 1
ATOM 838 N N . ILE A 1 112 ? -3.828 -6.030 -7.730 1.00 93.19 112 ILE A N 1
ATOM 839 C CA . ILE A 1 112 ? -5.202 -6.515 -7.937 1.00 93.19 112 ILE A CA 1
ATOM 840 C C . ILE A 1 112 ? -5.793 -7.102 -6.644 1.00 93.19 112 ILE A C 1
ATOM 842 O O . ILE A 1 112 ? -6.844 -6.621 -6.209 1.00 93.19 112 ILE A O 1
ATOM 846 N N . PRO A 1 113 ? -5.162 -8.094 -5.977 1.00 93.12 113 PRO A N 1
ATOM 847 C CA . PRO A 1 113 ? -5.699 -8.621 -4.726 1.00 93.12 113 PRO A CA 1
ATOM 848 C C . PRO A 1 113 ? -5.761 -7.552 -3.628 1.00 93.12 113 PRO A C 1
ATOM 850 O O . PRO A 1 113 ? -6.754 -7.494 -2.904 1.00 93.12 113 PRO A O 1
ATOM 853 N N . ALA A 1 114 ? -4.767 -6.659 -3.541 1.00 90.00 114 ALA A N 1
ATOM 854 C CA . ALA A 1 114 ? -4.780 -5.551 -2.586 1.00 90.00 114 ALA A CA 1
ATOM 855 C C . ALA A 1 114 ? -5.997 -4.629 -2.794 1.00 90.00 114 ALA A C 1
ATOM 857 O O . ALA A 1 114 ? -6.722 -4.329 -1.844 1.00 90.00 114 ALA A O 1
ATOM 858 N N . GLY A 1 115 ? -6.286 -4.259 -4.045 1.00 92.12 115 GLY A N 1
ATOM 859 C CA . GLY A 1 115 ? -7.456 -3.464 -4.408 1.00 92.12 115 GLY A CA 1
ATOM 860 C C . GLY A 1 115 ? -8.778 -4.164 -4.086 1.00 92.12 115 GLY A C 1
ATOM 861 O O . GLY A 1 115 ? -9.708 -3.529 -3.592 1.00 92.12 115 GLY A O 1
ATOM 862 N N . LEU A 1 116 ? -8.865 -5.483 -4.288 1.00 95.25 116 LEU A N 1
ATOM 863 C CA . LEU A 1 116 ? -10.058 -6.268 -3.949 1.00 95.25 116 LEU A CA 1
ATOM 864 C C . LEU A 1 116 ? -10.322 -6.322 -2.439 1.00 95.25 116 LEU A C 1
ATOM 866 O O . LEU A 1 116 ? -11.478 -6.212 -2.016 1.00 95.25 116 LEU A O 1
ATOM 870 N N . PHE A 1 117 ? -9.277 -6.488 -1.625 1.00 92.88 117 PHE A N 1
ATOM 871 C CA . PHE A 1 117 ? -9.404 -6.428 -0.168 1.00 92.88 117 PHE A CA 1
ATOM 872 C C . PHE A 1 117 ? -9.807 -5.032 0.294 1.00 92.88 117 PHE A C 1
ATOM 874 O O . PHE A 1 117 ? -10.736 -4.899 1.090 1.00 92.88 117 PHE A O 1
ATOM 881 N N . TYR A 1 118 ? -9.185 -3.995 -0.266 1.00 91.19 118 TYR A N 1
ATOM 882 C CA . TYR A 1 118 ? -9.508 -2.608 0.048 1.00 91.19 118 TYR A CA 1
ATOM 883 C C . TYR A 1 118 ? -10.964 -2.259 -0.302 1.00 91.19 118 TYR A C 1
ATOM 885 O O . TYR A 1 118 ? -11.694 -1.717 0.527 1.00 91.19 118 TYR A O 1
ATOM 893 N N . ALA A 1 119 ? -11.440 -2.664 -1.483 1.00 93.44 119 ALA A N 1
ATOM 894 C CA . ALA A 1 119 ? -12.823 -2.450 -1.907 1.00 93.44 119 ALA A CA 1
ATOM 895 C C . ALA A 1 119 ? -13.843 -3.138 -0.986 1.00 93.44 119 ALA A C 1
ATOM 897 O O . ALA A 1 119 ? -14.935 -2.611 -0.764 1.00 93.44 119 ALA A O 1
ATOM 898 N N . ARG A 1 120 ? -13.504 -4.313 -0.438 1.00 93.75 120 ARG A N 1
ATOM 899 C CA . ARG A 1 120 ? -14.330 -4.980 0.579 1.00 93.75 120 ARG A CA 1
ATOM 900 C C . ARG A 1 120 ? -14.282 -4.248 1.916 1.00 93.75 120 ARG A C 1
ATOM 902 O O . ARG A 1 120 ? -15.336 -4.037 2.506 1.00 93.75 120 ARG A O 1
ATOM 909 N N . MET A 1 121 ? -13.095 -3.837 2.351 1.00 92.56 121 MET A N 1
ATOM 910 C CA . MET A 1 121 ? -12.877 -3.138 3.618 1.00 92.56 121 MET A CA 1
ATOM 911 C C . MET A 1 121 ? -13.688 -1.840 3.697 1.00 92.56 121 MET A C 1
ATOM 913 O O . MET A 1 121 ? -14.417 -1.642 4.665 1.00 92.56 121 MET A O 1
ATOM 917 N N . ILE A 1 122 ? -13.656 -1.003 2.652 1.00 93.19 122 ILE A N 1
ATOM 918 C CA . ILE A 1 122 ? -14.378 0.284 2.632 1.00 93.19 122 ILE A CA 1
ATOM 919 C C . ILE A 1 122 ? -15.878 0.113 2.913 1.00 93.19 122 ILE A C 1
ATOM 921 O O . ILE A 1 122 ? -16.498 0.988 3.514 1.00 93.19 122 ILE A O 1
ATOM 925 N N . ARG A 1 123 ? -16.480 -1.011 2.504 1.00 93.81 123 ARG A N 1
ATOM 926 C CA . ARG A 1 123 ? -17.917 -1.253 2.699 1.00 93.81 123 ARG A CA 1
ATOM 927 C C . ARG A 1 123 ? -18.288 -1.491 4.162 1.00 93.81 123 ARG A C 1
ATOM 929 O O . ARG A 1 123 ? -19.415 -1.187 4.538 1.00 93.81 123 ARG A O 1
ATOM 936 N N . THR A 1 124 ? -17.380 -2.026 4.979 1.00 93.56 124 THR A N 1
ATOM 937 C CA . THR A 1 124 ? -17.652 -2.344 6.393 1.00 93.56 124 THR A CA 1
ATOM 938 C C . THR A 1 124 ? -17.092 -1.297 7.352 1.00 93.56 124 THR A C 1
ATOM 940 O O . THR A 1 124 ? -17.674 -1.070 8.412 1.00 93.56 124 THR A O 1
ATOM 943 N N . THR A 1 125 ? -16.034 -0.580 6.955 1.00 93.88 125 THR A N 1
ATOM 944 C CA . THR A 1 125 ? -15.346 0.422 7.784 1.00 93.88 125 THR A CA 1
ATOM 945 C C . THR A 1 125 ? -16.279 1.430 8.480 1.00 93.88 125 THR A C 1
ATOM 947 O O . THR A 1 125 ? -16.117 1.615 9.685 1.00 93.88 125 THR A O 1
ATOM 950 N N . PRO A 1 126 ? -17.279 2.062 7.826 1.00 94.62 126 PRO A N 1
ATOM 951 C CA . PRO A 1 126 ? -18.145 3.031 8.508 1.00 94.62 126 PRO A CA 1
ATOM 952 C C . PRO A 1 126 ? -18.941 2.419 9.666 1.00 94.62 126 PRO A C 1
ATOM 954 O O . PRO A 1 126 ? -19.098 3.036 10.722 1.00 94.62 126 PRO A O 1
ATOM 957 N N . HIS A 1 127 ? -19.423 1.189 9.481 1.00 94.94 127 HIS A N 1
ATOM 958 C CA . HIS A 1 127 ? -20.150 0.459 10.513 1.00 94.94 127 HIS A CA 1
ATOM 959 C C . HIS A 1 127 ? -19.224 0.079 11.677 1.00 94.94 127 HIS A C 1
ATOM 961 O O . HIS A 1 127 ? -19.598 0.222 12.843 1.00 94.94 127 HIS A O 1
ATOM 967 N N . ASP A 1 128 ? -17.998 -0.341 11.370 1.00 94.94 128 ASP A N 1
ATOM 968 C CA . ASP A 1 128 ? -17.008 -0.734 12.372 1.00 94.94 128 ASP A CA 1
ATOM 969 C C . ASP A 1 128 ? -16.553 0.462 13.226 1.00 94.94 128 ASP A C 1
ATOM 971 O O . ASP A 1 128 ? -16.524 0.364 14.455 1.00 94.94 128 ASP A O 1
ATOM 975 N N . ILE A 1 129 ? -16.328 1.629 12.609 1.00 95.12 129 ILE A N 1
ATOM 976 C CA . ILE A 1 129 ? -16.039 2.884 13.325 1.00 95.12 129 ILE A CA 1
ATOM 977 C C . ILE A 1 129 ? -17.217 3.270 14.230 1.00 95.12 129 ILE A C 1
ATOM 979 O O . ILE A 1 129 ? -17.027 3.603 15.403 1.00 95.12 129 ILE A O 1
ATOM 983 N N . ALA A 1 130 ? -18.452 3.203 13.722 1.00 96.00 130 ALA A N 1
ATOM 984 C CA . ALA A 1 130 ? -19.637 3.515 14.518 1.00 96.00 130 ALA A CA 1
ATOM 985 C C . ALA A 1 130 ? -19.775 2.573 15.726 1.00 96.00 130 ALA A C 1
ATOM 987 O O . ALA A 1 130 ? -20.110 3.016 16.827 1.00 96.00 130 ALA A O 1
ATOM 988 N N . ARG A 1 131 ? -19.470 1.283 15.549 1.00 95.75 131 ARG A N 1
ATOM 989 C CA . ARG A 1 131 ? -19.468 0.288 16.627 1.00 95.75 131 ARG A CA 1
ATOM 990 C C . ARG A 1 131 ? -18.402 0.588 17.684 1.00 95.75 131 ARG A C 1
ATOM 992 O O . ARG A 1 131 ? -18.708 0.528 18.880 1.00 95.75 131 ARG A O 1
ATOM 999 N N . ALA A 1 132 ? -17.184 0.935 17.267 1.00 94.44 132 ALA A N 1
ATOM 1000 C CA . ALA A 1 132 ? -16.108 1.320 18.177 1.00 94.44 132 ALA A CA 1
ATOM 1001 C C . ALA A 1 132 ? -16.498 2.560 18.999 1.00 94.44 132 ALA A C 1
ATOM 1003 O O . ALA A 1 132 ? -16.436 2.528 20.229 1.00 94.44 132 ALA A O 1
ATOM 1004 N N . ARG A 1 133 ? -17.020 3.606 18.341 1.00 95.19 133 ARG A N 1
ATOM 1005 C CA . ARG A 1 133 ? -17.479 4.840 19.002 1.00 95.19 133 ARG A CA 1
ATOM 1006 C C . ARG A 1 133 ? -18.603 4.589 20.004 1.00 95.19 133 ARG A C 1
ATOM 1008 O O . ARG A 1 133 ? -18.481 5.012 21.147 1.00 95.19 133 ARG A O 1
ATOM 1015 N N . ARG A 1 134 ? -19.646 3.835 19.632 1.00 96.06 134 ARG A N 1
ATOM 1016 C CA . ARG A 1 134 ? -20.752 3.484 20.549 1.00 96.06 134 ARG A CA 1
ATOM 1017 C C . ARG A 1 134 ? -20.262 2.769 21.806 1.00 96.06 134 ARG A C 1
ATOM 1019 O O . ARG A 1 134 ? -20.764 3.030 22.895 1.00 96.06 134 ARG A O 1
ATOM 1026 N N . THR A 1 135 ? -19.280 1.880 21.660 1.00 94.50 135 THR A N 1
ATOM 1027 C CA . THR A 1 135 ? -18.701 1.163 22.804 1.00 94.50 135 THR A CA 1
ATOM 1028 C C . THR A 1 135 ? -17.993 2.124 23.756 1.00 94.50 135 THR A C 1
ATOM 1030 O O . THR A 1 135 ? -18.175 2.025 24.966 1.00 94.50 135 THR A O 1
ATOM 1033 N N . LEU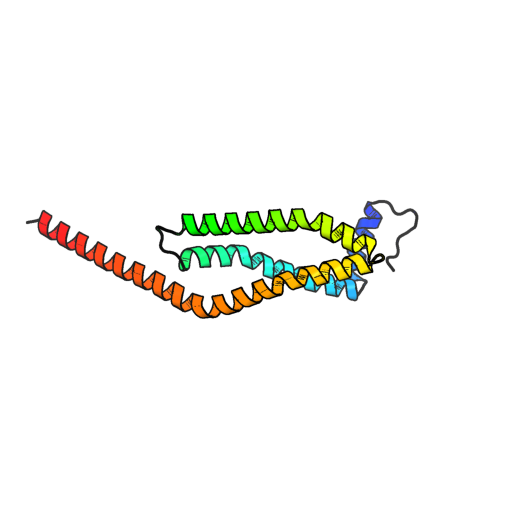 A 1 136 ? -17.230 3.080 23.218 1.00 93.44 136 LEU A N 1
ATOM 1034 C CA . LEU A 1 136 ? -16.539 4.092 24.017 1.00 93.44 136 LEU A CA 1
ATOM 1035 C C . LEU A 1 136 ? -17.514 5.054 24.704 1.00 93.44 136 LEU A C 1
ATOM 1037 O O . LEU A 1 136 ? -17.343 5.323 25.888 1.00 93.44 136 LEU A O 1
ATOM 1041 N N . THR A 1 137 ? -18.562 5.509 24.011 1.00 95.31 137 THR A N 1
ATOM 1042 C CA . THR A 1 137 ? -19.605 6.362 24.603 1.00 95.31 137 THR A CA 1
ATOM 1043 C C . THR A 1 137 ? -20.291 5.666 25.775 1.00 95.31 137 THR A C 1
ATOM 1045 O O . THR A 1 137 ? -20.359 6.233 26.861 1.00 95.31 137 THR A O 1
ATOM 1048 N N . ARG A 1 138 ? -20.699 4.401 25.604 1.00 95.06 138 ARG A N 1
ATOM 1049 C CA . ARG A 1 138 ? -21.330 3.623 26.679 1.00 95.06 138 ARG A CA 1
ATOM 1050 C C . ARG A 1 138 ? -20.413 3.462 27.896 1.00 95.06 138 ARG A C 1
ATOM 1052 O O . ARG A 1 138 ? -20.870 3.607 29.024 1.00 95.06 138 ARG A O 1
ATOM 1059 N N . ARG A 1 139 ? -19.123 3.175 27.682 1.00 93.69 139 ARG A N 1
ATOM 1060 C CA . ARG A 1 139 ? -18.136 3.068 28.774 1.00 93.69 139 ARG A CA 1
ATOM 1061 C C . ARG A 1 139 ? -17.935 4.406 29.490 1.00 93.69 139 ARG A C 1
ATOM 1063 O O . ARG A 1 139 ? -17.821 4.426 30.711 1.00 93.69 139 ARG A O 1
ATOM 1070 N N . ALA A 1 140 ? -17.919 5.512 28.747 1.00 93.81 140 ALA A N 1
ATOM 1071 C CA . ALA A 1 140 ? -17.799 6.845 29.326 1.00 93.81 140 ALA A CA 1
ATOM 1072 C C . ALA A 1 140 ? -19.000 7.175 30.230 1.00 93.81 140 ALA A C 1
ATOM 1074 O O . ALA A 1 140 ? -18.800 7.571 31.375 1.00 93.81 140 ALA A O 1
ATOM 1075 N N . GLU A 1 141 ? -20.229 6.928 29.770 1.00 94.62 141 GLU A N 1
ATOM 1076 C CA . GLU A 1 141 ? -21.458 7.131 30.558 1.00 94.62 141 GLU A CA 1
ATOM 1077 C C . GLU A 1 141 ? -21.470 6.303 31.853 1.00 94.62 141 GLU A C 1
ATOM 1079 O O . GLU A 1 141 ? -21.824 6.812 32.919 1.00 94.62 141 GLU A O 1
ATOM 1084 N N . GLN A 1 142 ? -21.022 5.045 31.784 1.00 92.50 142 GLN A N 1
ATOM 1085 C CA . GLN A 1 142 ? -20.885 4.182 32.961 1.00 92.50 142 GLN A CA 1
ATOM 1086 C C . GLN A 1 142 ? -19.867 4.750 33.955 1.00 92.50 142 GLN A C 1
ATOM 1088 O O . GLN A 1 142 ? -20.191 4.912 35.127 1.00 92.50 142 GLN A O 1
ATOM 1093 N N . SER A 1 143 ? -18.684 5.151 33.477 1.00 92.31 143 SER A N 1
ATOM 1094 C CA . SER A 1 143 ? -17.632 5.707 34.339 1.00 92.31 143 SER A CA 1
ATOM 1095 C C . SER A 1 143 ? -18.033 7.018 35.027 1.00 92.31 143 SER A C 1
ATOM 1097 O O . SER A 1 143 ? -17.619 7.283 36.153 1.00 92.31 143 SER A O 1
ATOM 1099 N N . VAL A 1 144 ? -18.854 7.846 34.372 1.00 91.94 144 VAL A N 1
ATOM 1100 C CA . VAL A 1 144 ? -19.398 9.077 34.964 1.00 91.94 144 VAL A CA 1
ATOM 1101 C C . VAL A 1 144 ? -20.420 8.739 36.046 1.00 91.94 144 VAL A C 1
ATOM 1103 O O . VAL A 1 144 ? -20.381 9.323 37.126 1.00 91.94 144 VAL A O 1
ATOM 1106 N N . THR A 1 145 ? -21.304 7.776 35.780 1.00 90.69 145 THR A N 1
ATOM 1107 C CA . THR A 1 145 ? -22.327 7.339 36.741 1.00 90.69 145 THR A CA 1
ATOM 1108 C C . THR A 1 145 ? -21.700 6.747 38.006 1.00 90.69 145 THR A C 1
ATOM 1110 O O . THR A 1 145 ? -22.123 7.079 39.113 1.00 90.69 145 THR A O 1
ATOM 1113 N N . GLU A 1 146 ? -20.668 5.914 37.849 1.00 90.12 146 GLU A N 1
ATOM 1114 C CA . GLU A 1 146 ? -19.897 5.353 38.966 1.00 90.12 146 GLU A CA 1
ATOM 1115 C C . GLU A 1 146 ? -19.268 6.462 39.816 1.00 90.12 146 GLU A C 1
ATOM 1117 O O . GLU A 1 146 ? -19.508 6.511 41.018 1.00 90.12 146 GLU A O 1
ATOM 1122 N N . ARG A 1 147 ? -18.583 7.435 39.194 1.00 89.19 147 ARG A N 1
ATOM 1123 C CA . ARG A 1 147 ? -17.981 8.567 39.922 1.00 89.19 147 ARG A CA 1
ATOM 1124 C C . ARG A 1 147 ? -18.993 9.391 40.718 1.00 89.19 147 ARG A C 1
ATOM 1126 O O . ARG A 1 147 ? -18.712 9.739 41.858 1.00 89.19 147 ARG A O 1
ATOM 1133 N N . ILE A 1 148 ? -20.156 9.698 40.136 1.00 90.62 148 ILE A N 1
ATOM 1134 C CA . ILE A 1 148 ? -21.217 10.450 40.832 1.00 90.62 148 ILE A CA 1
ATOM 1135 C C . ILE A 1 148 ? -21.740 9.656 42.036 1.00 90.62 148 ILE A C 1
ATOM 1137 O O . ILE A 1 148 ? -22.016 10.227 43.090 1.00 90.62 148 ILE A O 1
ATOM 1141 N N . THR A 1 149 ? -21.878 8.338 41.883 1.00 89.44 149 THR A N 1
ATOM 1142 C CA . THR A 1 149 ? -22.352 7.458 42.959 1.00 89.44 149 THR A CA 1
ATOM 1143 C C . THR A 1 149 ? -21.342 7.399 44.104 1.00 89.44 149 THR A C 1
ATOM 1145 O O . THR A 1 149 ? -21.733 7.549 45.262 1.00 89.44 149 THR A O 1
ATOM 1148 N N . ASP A 1 150 ? -20.055 7.253 43.788 1.00 89.75 150 ASP A N 1
ATOM 1149 C CA . ASP A 1 150 ? -18.975 7.240 44.778 1.00 89.75 150 ASP A CA 1
ATOM 1150 C C . ASP A 1 150 ? -18.892 8.569 45.546 1.00 89.75 150 ASP A C 1
ATOM 1152 O O . ASP A 1 150 ? -18.766 8.574 46.771 1.00 89.75 150 ASP A O 1
ATOM 1156 N N . GLU A 1 151 ? -19.031 9.703 44.852 1.00 88.12 151 GLU A N 1
ATOM 1157 C CA . GLU A 1 151 ? -19.028 11.036 45.467 1.00 88.12 151 GLU A CA 1
ATOM 1158 C C . GLU A 1 151 ? -20.239 11.246 46.391 1.00 88.12 151 GLU A C 1
ATOM 1160 O O . GLU A 1 151 ? -20.094 11.763 47.498 1.00 88.12 151 GLU A O 1
ATOM 1165 N N . TYR A 1 152 ? -21.427 10.775 45.995 1.00 85.81 152 TYR A N 1
ATOM 1166 C CA . TYR A 1 152 ? -22.620 10.829 46.845 1.00 85.81 152 TYR A CA 1
ATOM 1167 C C . TYR A 1 152 ? -22.473 9.995 48.127 1.00 85.81 152 TYR A C 1
ATOM 1169 O O . TYR A 1 152 ? -22.934 10.418 49.188 1.00 85.81 152 TYR A O 1
ATOM 1177 N N . ILE A 1 153 ? -21.838 8.820 48.048 1.00 86.19 153 ILE A N 1
ATOM 1178 C CA . ILE A 1 153 ? -21.586 7.963 49.215 1.00 86.19 153 ILE A CA 1
ATOM 1179 C C . ILE A 1 153 ? -20.535 8.593 50.137 1.00 86.19 153 ILE A C 1
ATOM 1181 O O . ILE A 1 153 ? -20.709 8.557 51.348 1.00 86.19 153 ILE A O 1
ATOM 1185 N N . ALA A 1 154 ? -19.478 9.201 49.594 1.00 80.88 154 ALA A N 1
ATOM 1186 C CA . ALA A 1 154 ? -18.394 9.784 50.389 1.00 80.88 154 ALA A CA 1
ATOM 1187 C C . ALA A 1 154 ? -18.804 11.017 51.221 1.00 80.88 154 ALA A C 1
ATOM 1189 O O . ALA A 1 154 ? -18.139 11.345 52.202 1.00 80.88 154 ALA A O 1
ATOM 1190 N N . VAL A 1 155 ? -19.875 11.715 50.830 1.00 83.81 155 VAL A N 1
ATOM 1191 C CA . VAL A 1 155 ? -20.400 12.905 51.531 1.00 83.81 155 VAL A CA 1
ATOM 1192 C C . VAL A 1 155 ? -21.393 12.535 52.649 1.00 83.81 155 VAL A C 1
ATOM 1194 O O . VAL A 1 155 ? -21.808 13.404 53.417 1.00 83.81 155 VAL A O 1
ATOM 1197 N N . LYS A 1 156 ? -21.781 11.260 52.755 1.00 64.69 156 LYS A N 1
ATOM 1198 C CA . LYS A 1 156 ? -22.817 10.768 53.668 1.00 64.69 156 LYS A CA 1
ATOM 1199 C C . LYS A 1 156 ? -22.229 9.996 54.845 1.00 64.69 156 LYS A C 1
ATOM 1201 O O . LYS A 1 156 ? -22.780 10.167 55.954 1.00 64.69 156 LYS A O 1
#